Protein AF-A0A2S5QM66-F1 (afdb_monomer)

Mean predicted aligned error: 8.02 Å

Structure (mmCIF, N/CA/C/O backbone):
data_AF-A0A2S5QM66-F1
#
_entry.id   AF-A0A2S5QM66-F1
#
loop_
_atom_site.group_PDB
_atom_site.id
_atom_site.type_symbol
_atom_site.label_atom_id
_atom_site.label_alt_id
_atom_site.label_comp_id
_atom_site.label_asym_id
_atom_site.label_entity_id
_atom_site.label_seq_id
_atom_site.pdbx_PDB_ins_code
_atom_site.Cartn_x
_atom_site.Cartn_y
_atom_site.Cartn_z
_atom_site.occupancy
_atom_site.B_iso_or_equiv
_atom_site.auth_seq_id
_atom_site.auth_comp_id
_atom_site.auth_asym_id
_atom_site.auth_atom_id
_atom_site.pdbx_PDB_model_num
ATOM 1 N N . MET A 1 1 ? 4.311 -0.856 -12.501 1.00 51.06 1 MET A N 1
ATOM 2 C CA . MET A 1 1 ? 4.050 -2.164 -11.858 1.00 51.06 1 MET A CA 1
ATOM 3 C C . MET A 1 1 ? 2.621 -2.190 -11.342 1.00 51.06 1 MET A C 1
ATOM 5 O O . MET A 1 1 ? 2.304 -1.437 -10.435 1.00 51.06 1 MET A O 1
ATOM 9 N N . ILE A 1 2 ? 1.760 -3.007 -11.951 1.00 56.66 2 ILE A N 1
ATOM 10 C CA . ILE A 1 2 ? 0.312 -3.067 -11.662 1.00 56.66 2 ILE A CA 1
ATOM 11 C C . ILE A 1 2 ? 0.015 -3.930 -10.418 1.00 56.66 2 ILE A C 1
ATOM 13 O O . ILE A 1 2 ? -1.015 -3.754 -9.780 1.00 56.66 2 ILE A O 1
ATOM 17 N N . ALA A 1 3 ? 0.947 -4.805 -10.020 1.00 66.31 3 ALA A N 1
ATOM 18 C CA . ALA A 1 3 ? 0.718 -5.807 -8.980 1.00 66.31 3 ALA A CA 1
ATOM 19 C C . ALA A 1 3 ? 0.380 -5.217 -7.600 1.00 66.31 3 ALA A C 1
ATOM 21 O O . ALA A 1 3 ? -0.621 -5.606 -7.015 1.00 66.31 3 ALA A O 1
ATOM 22 N N . LEU A 1 4 ? 1.158 -4.259 -7.079 1.00 67.81 4 LEU A N 1
ATOM 23 C CA . LEU A 1 4 ? 0.906 -3.738 -5.727 1.00 67.81 4 LEU A CA 1
ATOM 24 C C . LEU A 1 4 ? -0.393 -2.933 -5.638 1.00 67.81 4 LEU A C 1
ATOM 26 O O . LEU A 1 4 ? -1.166 -3.132 -4.706 1.00 67.81 4 LEU A O 1
ATOM 30 N N . ARG A 1 5 ? -0.650 -2.054 -6.614 1.00 71.62 5 ARG A N 1
ATOM 31 C CA . ARG A 1 5 ? -1.914 -1.311 -6.675 1.00 71.62 5 ARG A CA 1
ATOM 32 C C . ARG A 1 5 ? -3.096 -2.277 -6.799 1.00 71.62 5 ARG A C 1
ATOM 34 O O . ARG A 1 5 ? -4.052 -2.134 -6.050 1.00 71.62 5 ARG A O 1
ATOM 41 N N . GLY A 1 6 ? -2.977 -3.292 -7.657 1.00 73.69 6 GLY A N 1
ATOM 42 C CA . GLY A 1 6 ? -3.984 -4.339 -7.810 1.00 73.69 6 GLY A CA 1
ATOM 43 C C . GLY A 1 6 ? -4.255 -5.094 -6.511 1.00 73.69 6 GLY A C 1
ATOM 44 O O . GLY A 1 6 ? -5.409 -5.280 -6.174 1.00 73.69 6 GLY A O 1
ATOM 45 N N . ILE A 1 7 ? -3.226 -5.448 -5.734 1.00 76.81 7 ILE A N 1
ATOM 46 C CA . ILE A 1 7 ? -3.398 -6.113 -4.429 1.00 76.81 7 ILE A CA 1
ATOM 47 C C . ILE A 1 7 ? -4.115 -5.198 -3.427 1.00 76.81 7 ILE A C 1
ATOM 49 O O . ILE A 1 7 ? -4.984 -5.659 -2.694 1.00 76.81 7 ILE A O 1
ATOM 53 N N . VAL A 1 8 ? -3.760 -3.910 -3.379 1.00 77.62 8 VAL A N 1
ATOM 54 C CA . VAL A 1 8 ? -4.397 -2.942 -2.469 1.00 77.62 8 VAL A CA 1
ATOM 55 C C . VAL A 1 8 ? -5.862 -2.709 -2.852 1.00 77.62 8 VAL A C 1
ATOM 57 O O . VAL A 1 8 ? -6.713 -2.673 -1.966 1.00 77.62 8 VAL A O 1
ATOM 60 N N . GLU A 1 9 ? -6.161 -2.590 -4.149 1.00 78.00 9 GLU A N 1
ATOM 61 C CA . GLU A 1 9 ? -7.530 -2.442 -4.664 1.00 78.00 9 GLU A CA 1
ATOM 62 C C . GLU A 1 9 ? -8.358 -3.726 -4.483 1.00 78.00 9 GLU A C 1
ATOM 64 O O . GLU A 1 9 ? -9.485 -3.644 -4.005 1.00 78.00 9 GLU A O 1
ATOM 69 N N . ASP A 1 10 ? -7.794 -4.902 -4.771 1.00 81.19 10 ASP A N 1
ATOM 70 C CA . ASP A 1 10 ? -8.430 -6.220 -4.599 1.00 81.19 10 ASP A CA 1
ATOM 71 C C . ASP A 1 10 ? -8.781 -6.501 -3.132 1.00 81.19 10 ASP A C 1
ATOM 73 O O . ASP A 1 10 ? -9.882 -6.943 -2.805 1.00 81.19 10 ASP A O 1
ATOM 77 N N . LYS A 1 11 ? -7.868 -6.161 -2.218 1.00 80.19 11 LYS A N 1
ATOM 78 C CA . LYS A 1 11 ? -8.082 -6.296 -0.773 1.00 80.19 11 LYS A CA 1
ATOM 79 C C . LYS A 1 11 ? -8.947 -5.184 -0.172 1.00 80.19 11 LYS A C 1
ATOM 81 O O . LYS A 1 11 ? -9.312 -5.285 0.998 1.00 80.19 11 LYS A O 1
ATOM 86 N N . GLY A 1 12 ? -9.243 -4.118 -0.920 1.00 81.75 12 GLY A N 1
ATOM 87 C CA . GLY A 1 12 ? -9.952 -2.939 -0.413 1.00 81.75 12 GLY A CA 1
ATOM 88 C C . GLY A 1 12 ? -9.196 -2.202 0.700 1.00 81.75 12 GLY A C 1
ATOM 89 O O . GLY A 1 12 ? -9.809 -1.575 1.568 1.00 81.75 12 GLY A O 1
ATOM 90 N N . TRP A 1 13 ? -7.866 -2.303 0.723 1.00 84.62 13 TRP A N 1
ATOM 91 C CA . TRP A 1 13 ? -7.059 -1.729 1.793 1.00 84.62 13 TRP A CA 1
ATOM 92 C C . TRP A 1 13 ? -7.013 -0.205 1.704 1.00 84.62 13 TRP A C 1
ATOM 94 O O . TRP A 1 13 ?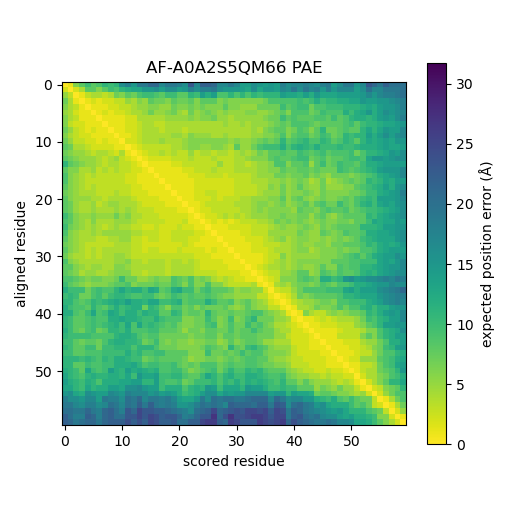 -6.743 0.389 0.659 1.00 84.62 13 TRP A O 1
ATOM 104 N N . LYS A 1 14 ? -7.227 0.446 2.849 1.00 81.25 14 LYS A N 1
ATOM 105 C CA . LYS A 1 14 ? -6.994 1.886 2.994 1.00 81.25 14 LYS A CA 1
ATOM 106 C C . LYS A 1 14 ? -5.491 2.161 3.039 1.00 81.25 14 LYS A C 1
ATOM 108 O O . LYS A 1 14 ? -4.701 1.289 3.389 1.00 81.25 14 LYS A O 1
ATOM 113 N N . GLN A 1 15 ? -5.096 3.401 2.747 1.00 79.25 15 GLN A N 1
ATOM 114 C CA . GLN A 1 15 ? -3.685 3.817 2.748 1.00 79.25 15 GLN A CA 1
ATOM 115 C C . GLN A 1 15 ? -2.945 3.457 4.046 1.00 79.25 15 GLN A C 1
ATOM 117 O O . GLN A 1 15 ? -1.785 3.062 3.994 1.00 79.25 15 GLN A O 1
ATOM 122 N N . ALA A 1 16 ? -3.622 3.564 5.193 1.00 82.69 16 ALA A N 1
ATOM 123 C CA . ALA A 1 16 ? -3.085 3.186 6.499 1.00 82.69 16 ALA A CA 1
ATOM 124 C C . ALA A 1 16 ? -2.868 1.669 6.635 1.00 82.69 16 ALA A C 1
ATOM 126 O O . ALA A 1 16 ? -1.790 1.239 7.024 1.00 82.69 16 ALA A O 1
ATOM 127 N N . GLU A 1 17 ? -3.852 0.868 6.230 1.00 83.81 17 GLU A N 1
ATOM 128 C CA . GLU A 1 17 ? -3.792 -0.598 6.290 1.00 83.81 17 GLU A CA 1
ATOM 129 C C . GLU A 1 17 ? -2.678 -1.138 5.389 1.00 83.81 17 GLU A C 1
ATOM 131 O O . GLU A 1 17 ? -1.837 -1.927 5.806 1.00 83.81 17 GLU A O 1
ATOM 136 N N . ALA A 1 18 ? -2.618 -0.653 4.146 1.00 81.25 18 ALA A N 1
ATOM 137 C CA . ALA A 1 18 ? -1.561 -1.027 3.218 1.00 81.25 18 ALA A CA 1
ATOM 138 C C . ALA A 1 18 ? -0.179 -0.569 3.723 1.00 81.25 18 ALA A C 1
ATOM 140 O O . ALA A 1 18 ? 0.808 -1.273 3.520 1.00 81.25 18 ALA A O 1
ATOM 141 N N . ALA A 1 19 ? -0.097 0.565 4.424 1.00 84.06 19 ALA A N 1
ATOM 142 C CA . ALA A 1 19 ? 1.142 1.021 5.049 1.00 84.06 19 ALA A CA 1
ATOM 143 C C . ALA A 1 19 ? 1.614 0.036 6.123 1.00 84.06 19 ALA A C 1
ATOM 145 O O . ALA A 1 19 ? 2.777 -0.359 6.117 1.00 84.06 19 ALA A O 1
ATOM 146 N N . GLU A 1 20 ? 0.722 -0.450 6.980 1.00 83.38 20 GLU A N 1
ATOM 147 C CA . GLU A 1 20 ? 1.085 -1.445 7.991 1.00 83.38 20 GLU A CA 1
ATOM 148 C C . GLU A 1 20 ? 1.444 -2.805 7.380 1.00 83.38 20 GLU A C 1
ATOM 150 O O . GLU A 1 20 ? 2.473 -3.391 7.728 1.00 83.38 20 GLU A O 1
ATOM 155 N N . VAL A 1 21 ? 0.659 -3.279 6.409 1.00 79.69 21 VAL A N 1
ATOM 156 C CA . VAL A 1 21 ? 0.868 -4.587 5.769 1.00 79.69 21 VAL A CA 1
ATOM 157 C 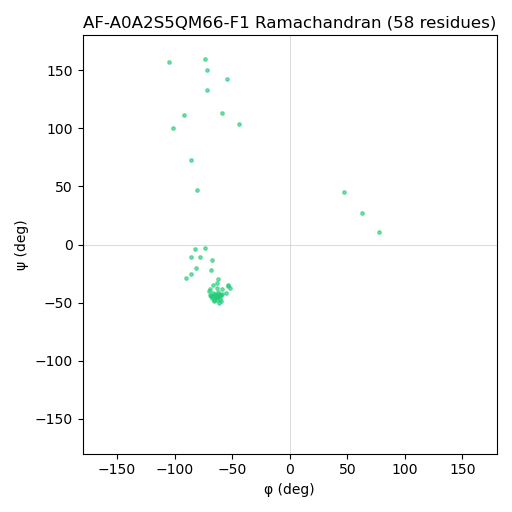C . VAL A 1 21 ? 2.173 -4.623 4.974 1.00 79.69 21 VAL A C 1
ATOM 159 O O . VAL A 1 21 ? 2.977 -5.549 5.118 1.00 79.69 21 VAL A O 1
ATOM 162 N N . PHE A 1 22 ? 2.422 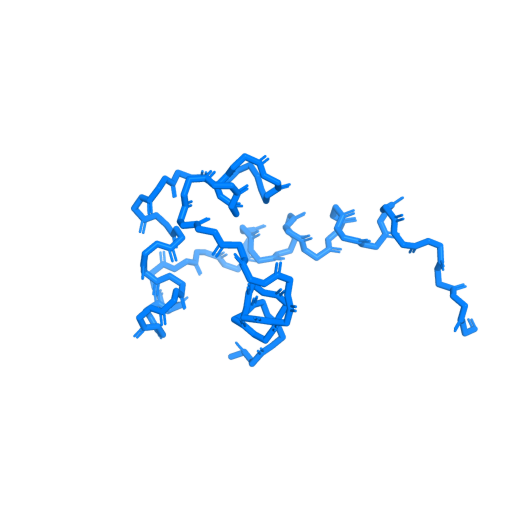-3.602 4.155 1.00 74.44 22 PHE A N 1
ATOM 163 C CA . PHE A 1 22 ? 3.653 -3.509 3.373 1.00 74.44 22 PHE A CA 1
ATOM 164 C C . PHE A 1 22 ? 4.832 -2.946 4.192 1.00 74.44 22 PHE A C 1
ATOM 166 O O . PHE A 1 22 ? 5.959 -2.930 3.699 1.00 74.44 22 PHE A O 1
ATOM 173 N N . LYS A 1 23 ? 4.607 -2.546 5.456 1.00 79.38 23 LYS A N 1
ATOM 174 C CA . LYS A 1 23 ? 5.535 -1.759 6.296 1.00 79.38 23 LYS A CA 1
ATOM 175 C C . LYS A 1 23 ? 6.109 -0.547 5.559 1.00 79.38 23 LYS A C 1
ATOM 177 O O . LYS A 1 23 ? 7.309 -0.284 5.594 1.00 79.38 23 LYS A O 1
ATOM 182 N N . LEU A 1 24 ? 5.229 0.165 4.873 1.00 79.50 24 LEU A N 1
ATOM 183 C CA . LEU A 1 24 ? 5.508 1.410 4.178 1.00 79.50 24 LEU A CA 1
ATOM 184 C C . LEU A 1 24 ? 4.943 2.582 4.972 1.00 79.50 24 LEU A C 1
ATOM 186 O O . LEU A 1 24 ? 3.990 2.435 5.727 1.00 79.50 24 LEU A O 1
ATOM 190 N N . SER A 1 25 ? 5.484 3.777 4.769 1.00 82.69 25 SER A N 1
ATOM 191 C CA . SER A 1 25 ? 4.860 4.991 5.305 1.00 82.69 25 SER A CA 1
ATOM 192 C C . SER A 1 25 ? 3.586 5.325 4.523 1.00 82.69 25 SER A C 1
ATOM 194 O O . SER A 1 25 ? 3.523 5.096 3.316 1.00 82.69 25 SER A O 1
ATOM 196 N N . GLN A 1 26 ? 2.595 5.956 5.163 1.00 79.75 26 GLN A N 1
ATOM 197 C CA . GLN A 1 26 ? 1.355 6.374 4.483 1.00 79.75 26 GLN A CA 1
ATOM 198 C C . GLN A 1 26 ? 1.610 7.226 3.225 1.00 79.75 26 GLN A C 1
ATOM 200 O O . GLN A 1 26 ? 0.919 7.060 2.224 1.00 79.75 26 GLN A O 1
ATOM 205 N N . GLN A 1 27 ? 2.646 8.078 3.234 1.00 82.12 27 GLN A N 1
ATOM 206 C CA . GLN A 1 27 ? 3.078 8.818 2.039 1.00 82.12 27 GLN A CA 1
ATOM 207 C C . GLN A 1 27 ? 3.503 7.888 0.897 1.00 82.12 27 GLN A C 1
ATOM 209 O O . GLN A 1 27 ? 3.027 8.051 -0.216 1.00 82.12 27 GLN A O 1
ATOM 214 N N . GLN A 1 28 ? 4.314 6.868 1.182 1.00 80.81 28 GLN A N 1
ATOM 215 C CA . GLN A 1 28 ? 4.794 5.900 0.189 1.00 80.81 28 GLN A CA 1
ATOM 216 C C . GLN A 1 28 ? 3.641 5.092 -0.416 1.00 80.81 28 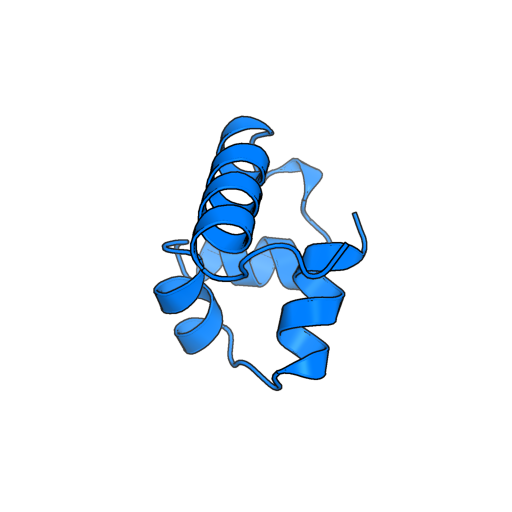GLN A C 1
ATOM 218 O O . GLN A 1 28 ? 3.634 4.825 -1.612 1.00 80.81 28 GLN A O 1
ATOM 223 N N . VAL A 1 29 ? 2.636 4.743 0.390 1.00 82.50 29 VAL A N 1
ATOM 224 C CA . VAL A 1 29 ? 1.420 4.073 -0.095 1.00 82.50 29 VAL A CA 1
ATOM 225 C C . VAL A 1 29 ? 0.563 5.006 -0.943 1.00 82.50 29 VAL A C 1
ATOM 227 O O . VAL A 1 29 ? 0.009 4.582 -1.952 1.00 82.50 29 VAL A O 1
ATOM 230 N N . SER A 1 30 ? 0.464 6.281 -0.570 1.00 82.00 30 SER A N 1
ATOM 231 C CA . SER A 1 30 ? -0.227 7.284 -1.379 1.00 82.00 30 SER A CA 1
ATOM 232 C C . SER A 1 30 ? 0.478 7.493 -2.722 1.00 82.00 30 SER A C 1
ATOM 234 O O . SER A 1 30 ? -0.172 7.443 -3.763 1.00 82.00 30 SER A O 1
ATOM 236 N N . ASP A 1 31 ? 1.810 7.619 -2.726 1.00 82.62 31 ASP A N 1
ATOM 237 C CA . ASP A 1 31 ? 2.618 7.673 -3.946 1.00 82.62 31 ASP A CA 1
ATOM 238 C C . ASP A 1 31 ? 2.433 6.395 -4.787 1.00 82.62 31 ASP A C 1
ATOM 240 O O . ASP A 1 31 ? 2.203 6.483 -5.992 1.00 82.62 31 ASP A O 1
ATOM 244 N N . LEU A 1 32 ? 2.419 5.211 -4.166 1.00 78.88 32 LEU A N 1
ATOM 245 C CA . LEU A 1 32 ? 2.160 3.932 -4.836 1.00 78.88 32 LEU A CA 1
ATOM 246 C C . LEU A 1 32 ? 0.774 3.894 -5.506 1.00 78.88 32 LEU A C 1
ATOM 248 O O . LEU A 1 32 ? 0.666 3.533 -6.679 1.00 78.88 32 LEU A O 1
ATOM 252 N N . LEU A 1 33 ? -0.281 4.284 -4.787 1.00 76.81 33 LEU A N 1
ATOM 253 C CA . LEU A 1 33 ? -1.658 4.317 -5.294 1.00 76.81 33 LEU A CA 1
ATOM 254 C C . LEU A 1 33 ? -1.858 5.365 -6.391 1.00 76.81 33 LEU A C 1
ATOM 256 O O . LEU A 1 33 ? -2.604 5.128 -7.337 1.00 76.81 33 LEU A O 1
ATOM 260 N N . GLN A 1 34 ? -1.163 6.500 -6.294 1.00 78.81 34 GLN A N 1
ATOM 261 C CA . GLN A 1 34 ? -1.138 7.542 -7.322 1.00 78.81 34 GLN A CA 1
ATOM 262 C C . GLN A 1 34 ? -0.301 7.155 -8.552 1.00 78.81 34 GLN A C 1
ATOM 264 O O . GLN A 1 34 ? -0.232 7.926 -9.507 1.00 78.81 34 GLN A O 1
ATOM 269 N N . GLY A 1 35 ? 0.353 5.987 -8.547 1.00 71.12 35 GLY A N 1
ATOM 270 C CA . GLY A 1 35 ? 1.224 5.546 -9.636 1.00 71.12 35 GLY A CA 1
ATOM 271 C C . GLY A 1 35 ? 2.600 6.220 -9.645 1.00 71.12 35 GLY A C 1
ATOM 272 O O . GLY A 1 35 ? 3.367 6.026 -10.585 1.00 71.12 35 GLY A O 1
ATOM 273 N N . LYS A 1 36 ? 2.962 6.955 -8.586 1.00 72.44 36 LYS A N 1
ATOM 274 C CA . LYS A 1 36 ? 4.283 7.569 -8.358 1.00 72.44 36 LYS A CA 1
ATOM 275 C C . LYS A 1 36 ? 5.293 6.555 -7.809 1.00 72.44 36 LYS A C 1
ATOM 277 O O . LYS A 1 36 ? 6.050 6.827 -6.882 1.00 72.44 36 LYS A O 1
ATOM 282 N N . ILE A 1 37 ? 5.332 5.384 -8.434 1.00 67.25 37 ILE A N 1
ATOM 283 C CA . ILE A 1 37 ? 6.337 4.339 -8.185 1.00 67.25 37 ILE A CA 1
ATOM 284 C C . ILE A 1 37 ? 7.747 4.733 -8.623 1.00 67.25 37 ILE A C 1
ATOM 286 O O . ILE A 1 37 ? 8.696 4.103 -8.186 1.00 67.25 37 ILE A O 1
ATOM 290 N N . ASP A 1 38 ? 7.896 5.805 -9.399 1.00 65.88 38 ASP A N 1
ATOM 291 C CA . ASP A 1 38 ? 9.193 6.399 -9.747 1.00 65.88 38 ASP A CA 1
ATOM 292 C C . ASP A 1 38 ? 9.963 6.922 -8.516 1.00 65.88 38 ASP A C 1
ATOM 294 O O . ASP A 1 38 ? 11.187 6.868 -8.462 1.00 65.88 38 ASP A O 1
ATOM 298 N N . LYS A 1 39 ? 9.241 7.354 -7.472 1.00 65.56 39 LYS A N 1
ATOM 299 C CA . LYS A 1 39 ? 9.833 7.792 -6.196 1.00 65.56 39 LYS A CA 1
ATOM 300 C C . LYS A 1 39 ? 10.086 6.649 -5.216 1.00 65.56 39 LYS A C 1
ATOM 302 O O . LYS A 1 39 ? 10.703 6.861 -4.174 1.00 65.56 39 LYS A O 1
ATOM 307 N N . LEU A 1 40 ? 9.560 5.465 -5.514 1.00 66.75 40 LEU A N 1
ATOM 308 C CA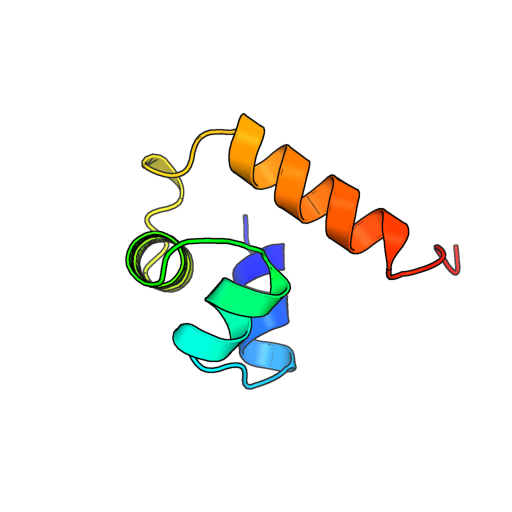 . LEU A 1 40 ? 9.684 4.283 -4.676 1.00 66.75 40 LEU A CA 1
ATOM 309 C C . LEU A 1 40 ? 10.926 3.521 -5.137 1.00 66.75 40 LEU A C 1
ATOM 311 O O . LEU A 1 40 ? 10.962 2.980 -6.240 1.00 66.75 40 LEU A O 1
ATOM 315 N N . SER A 1 41 ? 11.958 3.486 -4.292 1.00 70.25 41 SER A N 1
ATOM 316 C CA . SER A 1 41 ? 13.198 2.770 -4.596 1.00 70.25 41 SER A CA 1
ATOM 317 C C . SER A 1 41 ? 12.921 1.306 -4.945 1.00 70.25 41 SER A C 1
ATOM 319 O O . SER A 1 41 ? 12.098 0.645 -4.311 1.00 70.25 41 SER A O 1
ATOM 321 N N . ILE A 1 42 ? 13.666 0.767 -5.911 1.00 70.50 42 ILE A N 1
ATOM 322 C CA . ILE A 1 42 ? 13.591 -0.650 -6.312 1.00 70.50 42 ILE A CA 1
ATOM 323 C C . ILE A 1 42 ? 13.767 -1.581 -5.100 1.00 70.50 42 ILE A C 1
ATOM 325 O O . ILE A 1 42 ? 13.094 -2.603 -5.003 1.00 70.50 42 ILE A O 1
ATOM 329 N N . ASP A 1 43 ? 14.605 -1.190 -4.141 1.00 69.75 43 ASP A N 1
ATOM 330 C CA . ASP A 1 43 ? 14.830 -1.897 -2.875 1.00 69.75 43 ASP A CA 1
ATOM 331 C C . ASP A 1 43 ? 13.550 -2.064 -2.032 1.00 69.75 43 ASP A C 1
ATOM 333 O O . ASP A 1 43 ? 13.264 -3.127 -1.476 1.00 69.75 43 ASP A O 1
ATOM 337 N N . LEU A 1 44 ? 12.703 -1.035 -2.024 1.00 73.88 44 LEU A N 1
ATOM 338 C CA . LEU A 1 44 ? 11.427 -1.037 -1.321 1.00 73.88 44 LEU A CA 1
ATOM 339 C C . LEU A 1 44 ? 10.422 -1.976 -2.000 1.00 73.88 44 LEU A C 1
ATOM 341 O O . LEU A 1 44 ? 9.699 -2.722 -1.336 1.00 73.88 44 LEU A O 1
ATOM 345 N N . LEU A 1 45 ? 10.417 -1.978 -3.335 1.00 72.88 45 LEU A N 1
ATOM 346 C CA . LEU A 1 45 ? 9.629 -2.908 -4.142 1.00 72.88 45 LEU A CA 1
ATOM 347 C C . LEU A 1 45 ? 10.092 -4.353 -3.924 1.00 72.88 45 LEU A C 1
ATOM 349 O O . LEU A 1 45 ? 9.255 -5.232 -3.721 1.00 72.88 45 LEU A O 1
ATOM 353 N N . MET A 1 46 ? 11.405 -4.594 -3.889 1.00 73.62 46 MET A N 1
ATOM 354 C CA . MET A 1 46 ? 11.973 -5.904 -3.568 1.00 73.62 46 MET A CA 1
ATOM 355 C C . MET A 1 46 ? 11.614 -6.349 -2.152 1.00 73.62 46 MET A C 1
ATOM 357 O O . MET A 1 46 ? 11.233 -7.501 -1.970 1.00 73.62 46 MET A O 1
ATOM 361 N N . THR A 1 47 ? 11.641 -5.449 -1.170 1.00 74.81 47 THR A N 1
ATOM 362 C CA . THR A 1 47 ? 11.237 -5.746 0.211 1.00 74.81 47 THR A CA 1
ATOM 363 C C . THR A 1 47 ? 9.755 -6.113 0.299 1.00 74.81 47 THR A C 1
ATOM 365 O O . THR A 1 47 ? 9.400 -7.101 0.947 1.00 74.81 47 THR A O 1
ATOM 368 N N . CYS A 1 48 ? 8.882 -5.371 -0.392 1.00 72.88 48 CYS A N 1
ATOM 369 C CA . CYS A 1 48 ? 7.450 -5.671 -0.453 1.00 72.88 48 CYS A CA 1
ATOM 370 C C . CYS A 1 48 ? 7.187 -7.027 -1.118 1.00 72.88 48 CYS A C 1
ATOM 372 O O . CYS A 1 48 ? 6.413 -7.826 -0.593 1.00 72.88 48 CYS A O 1
ATOM 374 N N . LEU A 1 49 ? 7.855 -7.307 -2.241 1.00 72.31 49 LEU A N 1
ATOM 375 C CA . LEU A 1 49 ? 7.718 -8.564 -2.975 1.00 72.31 49 LEU A CA 1
ATOM 376 C C . LEU A 1 49 ? 8.266 -9.750 -2.171 1.00 72.31 49 LEU A C 1
ATOM 378 O O . LEU A 1 49 ? 7.622 -10.793 -2.087 1.00 72.31 49 LEU A O 1
ATOM 382 N N . HIS A 1 50 ? 9.435 -9.587 -1.550 1.00 74.56 50 HIS A N 1
ATOM 383 C CA . HIS A 1 50 ? 10.057 -10.597 -0.700 1.00 74.56 50 HIS A CA 1
ATOM 384 C C . HIS A 1 50 ? 9.159 -10.931 0.489 1.00 74.56 50 H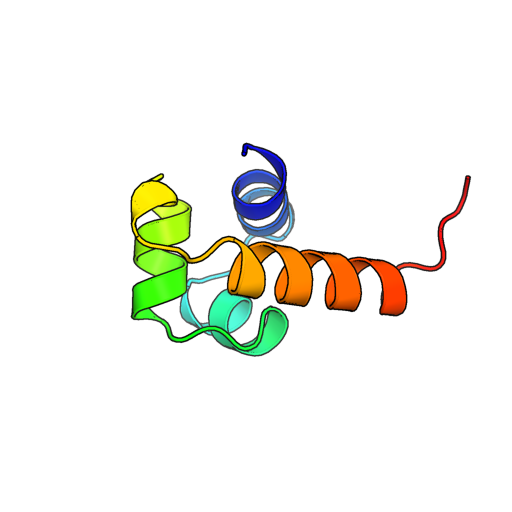IS A C 1
ATOM 386 O O . HIS A 1 50 ? 8.944 -12.103 0.794 1.00 74.56 50 HIS A O 1
ATOM 392 N N . ARG A 1 51 ? 8.569 -9.908 1.117 1.00 67.81 51 ARG A N 1
ATOM 393 C CA . ARG A 1 51 ? 7.607 -10.109 2.195 1.00 67.81 51 ARG A CA 1
ATOM 394 C C . ARG A 1 51 ? 6.346 -10.793 1.676 1.00 67.81 51 ARG A C 1
ATOM 396 O O . ARG A 1 51 ? 5.988 -11.816 2.235 1.00 67.81 51 ARG A O 1
ATOM 403 N N . TYR A 1 52 ? 5.738 -10.334 0.582 1.00 66.19 52 TYR A N 1
ATOM 404 C CA . TYR A 1 52 ? 4.562 -10.991 -0.002 1.00 66.19 52 TYR A CA 1
ATOM 405 C C . TYR A 1 52 ? 4.807 -12.472 -0.321 1.00 66.19 52 TYR A C 1
ATOM 407 O O . TYR A 1 52 ? 3.986 -13.319 0.019 1.00 66.19 52 TYR A O 1
ATOM 415 N N . ARG A 1 53 ? 5.979 -12.806 -0.872 1.00 63.94 53 ARG A N 1
ATOM 416 C CA . ARG A 1 53 ? 6.374 -14.190 -1.167 1.00 63.94 53 ARG A CA 1
ATOM 417 C C . ARG A 1 53 ? 6.619 -15.047 0.079 1.00 63.94 53 ARG A C 1
ATOM 419 O O . ARG A 1 53 ? 6.556 -16.263 -0.007 1.00 63.94 53 ARG A O 1
ATOM 426 N N . CYS A 1 54 ? 6.891 -14.431 1.225 1.00 62.16 54 CYS A N 1
ATOM 427 C CA . CYS A 1 54 ? 7.044 -15.134 2.497 1.00 62.16 54 CYS A CA 1
ATOM 428 C C . CYS A 1 54 ? 5.691 -15.362 3.199 1.00 62.16 54 CYS A C 1
ATOM 430 O O . CYS A 1 54 ? 5.558 -16.300 3.978 1.00 62.16 54 CYS A O 1
ATOM 432 N N . ILE A 1 55 ? 4.680 -14.526 2.919 1.00 61.12 55 ILE A N 1
ATOM 433 C CA . ILE A 1 55 ? 3.324 -14.677 3.481 1.00 61.12 55 ILE A CA 1
ATOM 434 C C . ILE A 1 55 ? 2.431 -15.554 2.586 1.00 61.12 55 ILE A C 1
ATOM 436 O O . ILE A 1 55 ? 1.520 -16.208 3.085 1.00 61.12 55 ILE A O 1
ATOM 440 N N . SER A 1 56 ? 2.674 -15.576 1.273 1.00 47.03 56 SER A N 1
ATOM 441 C CA . SER A 1 56 ? 1.992 -16.468 0.336 1.00 47.03 56 SER A CA 1
ATOM 442 C C . SER A 1 56 ? 2.919 -17.640 0.008 1.00 47.03 56 SER A C 1
ATOM 444 O O . SER A 1 56 ? 3.832 -17.452 -0.804 1.00 47.03 56 SER A O 1
ATOM 446 N N . PRO A 1 57 ? 2.755 -18.833 0.623 1.00 47.91 57 PRO A N 1
ATOM 447 C CA . PRO A 1 57 ? 3.373 -20.026 0.077 1.00 47.91 57 PRO A CA 1
ATOM 448 C C . PRO A 1 57 ? 2.825 -20.171 -1.337 1.00 47.91 57 PRO A C 1
ATOM 450 O O . PRO A 1 57 ? 1.625 -20.322 -1.554 1.00 47.91 57 PRO A O 1
ATOM 453 N N . ILE A 1 58 ? 3.734 -19.999 -2.283 1.00 51.94 58 ILE A N 1
ATOM 454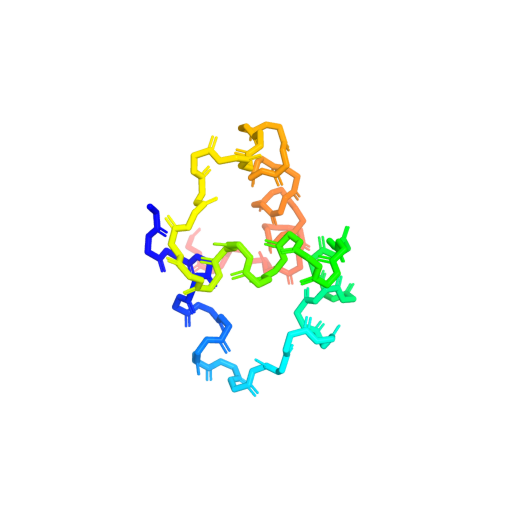 C CA . ILE A 1 58 ? 3.564 -20.213 -3.709 1.00 51.94 58 ILE A CA 1
ATOM 455 C C . ILE A 1 58 ? 2.808 -21.537 -3.874 1.00 51.94 58 ILE A C 1
ATOM 457 O O . ILE A 1 58 ? 3.362 -22.606 -3.640 1.00 51.94 58 ILE A O 1
ATOM 461 N N . SER A 1 59 ? 1.518 -21.452 -4.190 1.00 48.97 59 SER A N 1
ATOM 462 C CA . SER A 1 59 ? 0.814 -22.531 -4.864 1.00 48.97 59 SER A CA 1
ATOM 463 C C . SER A 1 59 ? 1.063 -22.295 -6.350 1.00 48.97 59 SER A C 1
ATOM 465 O O . SER A 1 59 ? 0.198 -21.769 -7.043 1.00 48.97 59 SER A O 1
ATOM 467 N N . ASP A 1 60 ? 2.295 -22.569 -6.771 1.00 37.31 60 ASP A N 1
ATOM 468 C CA . ASP A 1 60 ? 2.657 -22.981 -8.129 1.00 37.31 60 ASP A CA 1
ATOM 469 C C . ASP A 1 60 ? 3.817 -23.979 -8.015 1.00 37.31 60 ASP A C 1
ATOM 471 O O . ASP A 1 60 ? 4.862 -23.601 -7.427 1.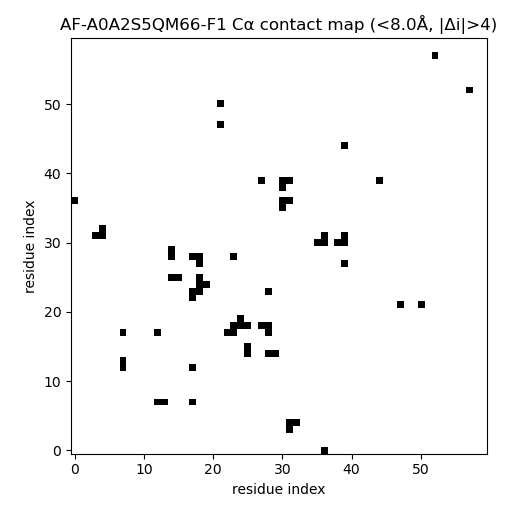00 37.31 60 ASP A O 1
#

Solvent-accessible surface area (backbone atoms only — not comparable to full-atom values): 3548 Å² total; per-residue (Å²): 129,66,64,67,49,48,52,35,60,73,68,66,50,49,51,64,54,46,8,63,75,58,70,42,53,52,66,56,37,47,31,44,68,71,65,43,49,87,79,50,53,69,67,58,52,49,50,40,50,53,49,50,56,71,73,42,77,75,91,119

Secondary structure (DSSP, 8-state):
--HHHHHHHHTT--HHHHHHHHT--HHHHHHHHTT-GGGS-HHHHHHHHHHHHHHS----

Radius of gyration: 11.04 Å; Cα contacts (8 Å, |Δi|>4): 33; chains: 1; bounding box: 25×32×20 Å

Nearest PDB structures (foldseek):
  2a6c-assembly1_A  TM=8.823E-01  e=2.424E-02  Nitrosomonas europaea
  2o38-assembly1_A 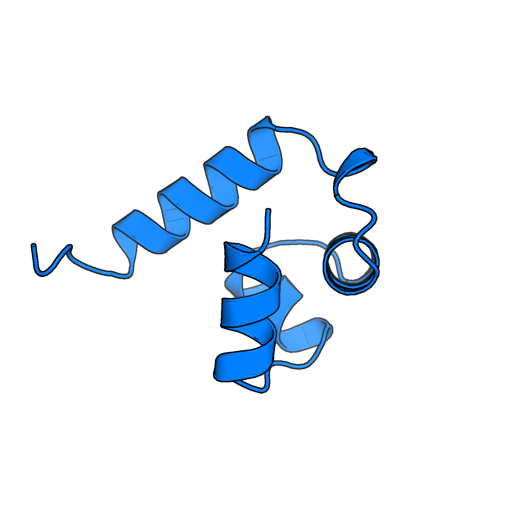 TM=8.537E-01  e=9.089E-02  Rhodopseudomonas palustris CGA009
  7ewc-assembly1_A  TM=7.265E-01  e=3.407E-01  Mycobacterium tuberculosis H37Rv
  7ewd-assembly1_B  TM=7.641E-01  e=4.080E-01  Mycobacterium tuberculosis H37Rv
  7ewe-assembly3_E  TM=7.288E-01  e=3.022E-01  Mycobacterium tuberculosis H37Rv

Sequence (60 aa):
MIALRGIVEDKGWKQAEAAEVFKLSQQQVSDLLQGKIDKLSIDLLMTCLHRYRCISPISD

Foldseek 3Di:
DVVLLCVCVVVVPDLVRSCVLLVHDSVVSVCVNVVVCVPPDVVSVVSSVVSVCVVDVDPD

pLDDT: mean 72.2, std 10.63, range [37.31, 84.62]